Protein AF-A0A539EMS0-F1 (afdb_monomer_lite)

Secondary structure (DSSP, 8-state):
--------HHHHHHHHHHHHHHHHHHHHHHHHTT-TTHHHHHHHHHHHHHHHHH-GGGGHHHHHHHHHHHHHHHHHHHHHHHHHHHHHHH--

Structure (mmCIF, N/CA/C/O backbone):
data_AF-A0A539EMS0-F1
#
_entry.id   AF-A0A539EMS0-F1
#
loop_
_atom_site.group_PDB
_atom_site.id
_atom_site.type_symbol
_atom_site.label_atom_id
_atom_site.label_alt_id
_atom_site.label_comp_id
_atom_site.label_asym_id
_atom_site.label_entity_id
_atom_site.label_seq_id
_atom_site.pdbx_PDB_ins_code
_atom_site.Cartn_x
_atom_site.Cartn_y
_atom_site.Cartn_z
_atom_site.occupancy
_atom_site.B_iso_or_equiv
_atom_site.auth_seq_id
_atom_site.auth_comp_id
_atom_site.auth_asym_id
_atom_site.auth_atom_id
_atom_site.pdbx_PDB_model_num
ATOM 1 N N . MET A 1 1 ? 15.250 -16.115 -17.462 1.00 41.53 1 MET A N 1
ATOM 2 C CA . MET A 1 1 ? 15.848 -14.896 -16.882 1.00 41.53 1 MET A CA 1
ATOM 3 C C . MET A 1 1 ? 14.744 -13.843 -16.905 1.00 41.53 1 MET A C 1
ATOM 5 O O . MET A 1 1 ? 14.343 -13.461 -17.991 1.00 41.53 1 MET A O 1
ATOM 9 N N . ILE A 1 2 ? 14.114 -13.529 -15.767 1.00 53.94 2 ILE A N 1
ATOM 10 C CA . ILE A 1 2 ? 13.072 -12.487 -15.703 1.00 53.94 2 ILE A CA 1
ATOM 11 C C . ILE A 1 2 ? 13.822 -11.184 -15.442 1.00 53.94 2 ILE A C 1
ATOM 13 O O . ILE A 1 2 ? 14.443 -11.059 -14.388 1.00 53.94 2 ILE A O 1
ATOM 17 N N . GLU A 1 3 ? 13.838 -10.264 -16.402 1.00 53.34 3 GLU A N 1
ATOM 18 C CA . GLU A 1 3 ? 14.476 -8.963 -16.193 1.00 53.34 3 GLU A CA 1
ATOM 19 C C . GLU A 1 3 ? 13.771 -8.218 -15.047 1.00 53.34 3 GLU A C 1
ATOM 21 O O . GLU A 1 3 ? 12.534 -8.213 -14.987 1.00 53.34 3 GLU A O 1
ATOM 26 N N . PRO A 1 4 ? 14.514 -7.615 -14.100 1.00 63.59 4 PRO A N 1
ATOM 27 C CA . PRO A 1 4 ? 13.906 -6.809 -13.057 1.00 63.59 4 PRO A CA 1
ATOM 28 C C . PRO A 1 4 ? 13.219 -5.617 -13.720 1.00 63.59 4 PRO A C 1
ATOM 30 O O . PRO A 1 4 ? 13.871 -4.731 -14.263 1.00 63.59 4 PRO A O 1
ATOM 33 N N . ARG A 1 5 ? 11.884 -5.613 -13.694 1.00 70.31 5 ARG A N 1
ATOM 34 C CA . ARG A 1 5 ? 11.091 -4.515 -14.244 1.00 70.31 5 ARG A CA 1
ATOM 35 C C . ARG A 1 5 ? 11.482 -3.225 -13.528 1.00 70.31 5 ARG A C 1
ATOM 37 O O . ARG A 1 5 ? 11.290 -3.105 -12.316 1.00 70.31 5 ARG A O 1
ATOM 44 N N . GLU A 1 6 ? 12.037 -2.278 -14.271 1.00 76.88 6 GLU A N 1
ATOM 45 C CA . GLU A 1 6 ? 12.415 -0.983 -13.726 1.00 76.88 6 GLU A CA 1
ATOM 46 C C . GLU A 1 6 ? 11.143 -0.158 -13.494 1.00 76.88 6 GLU A C 1
ATOM 48 O O . GLU A 1 6 ? 10.426 0.196 -14.430 1.00 76.88 6 GLU A O 1
ATOM 53 N N . TYR A 1 7 ? 10.805 0.081 -12.226 1.00 80.44 7 TYR A N 1
ATOM 54 C CA . TYR A 1 7 ? 9.623 0.868 -11.877 1.00 80.44 7 TYR A CA 1
ATOM 55 C C . TYR A 1 7 ? 9.908 2.346 -12.092 1.00 80.44 7 TYR A C 1
ATOM 57 O O . TYR A 1 7 ? 10.754 2.924 -11.393 1.00 80.44 7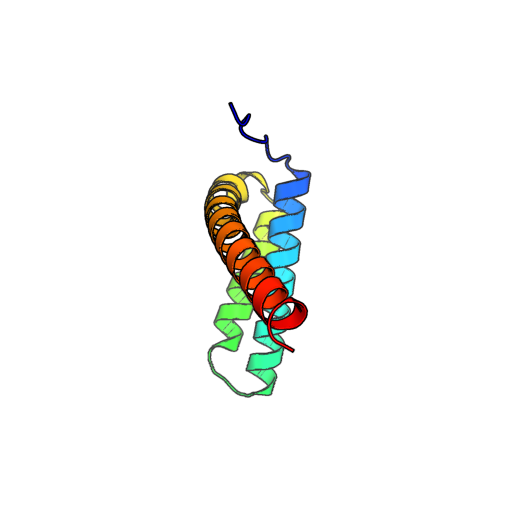 TYR A O 1
ATOM 65 N N . THR A 1 8 ? 9.154 2.950 -13.007 1.00 87.25 8 THR A N 1
ATOM 66 C CA . THR A 1 8 ? 9.246 4.375 -13.316 1.00 87.25 8 THR A CA 1
ATOM 67 C C . THR A 1 8 ? 8.700 5.212 -12.161 1.00 87.25 8 THR A C 1
ATOM 69 O O . THR A 1 8 ? 7.922 4.740 -11.323 1.00 87.25 8 THR A O 1
ATOM 72 N N . ASP A 1 9 ? 9.036 6.499 -12.133 1.00 85.88 9 ASP A N 1
ATOM 73 C CA . ASP A 1 9 ? 8.442 7.418 -11.159 1.00 85.88 9 ASP A CA 1
ATOM 74 C C . ASP A 1 9 ? 6.919 7.517 -11.306 1.00 85.88 9 ASP A C 1
ATOM 76 O O . ASP A 1 9 ? 6.213 7.709 -10.315 1.00 85.88 9 ASP A O 1
ATOM 80 N N . LYS A 1 10 ? 6.387 7.317 -12.518 1.00 87.19 10 LYS A N 1
ATOM 81 C CA . LYS A 1 10 ? 4.942 7.270 -12.760 1.00 87.19 10 LYS A CA 1
ATOM 82 C C . LYS A 1 10 ? 4.293 6.086 -12.038 1.00 87.19 10 LYS A C 1
ATOM 84 O O . LYS A 1 10 ? 3.243 6.270 -11.425 1.00 87.19 10 LYS A O 1
ATOM 89 N N . ASP A 1 11 ? 4.932 4.917 -12.047 1.00 87.56 11 ASP A N 1
ATOM 90 C CA . ASP A 1 11 ? 4.429 3.716 -11.365 1.00 87.56 11 ASP A CA 1
ATOM 91 C C . ASP A 1 11 ? 4.426 3.898 -9.844 1.00 87.56 11 ASP A C 1
ATOM 93 O O . ASP A 1 11 ? 3.459 3.547 -9.169 1.00 87.56 11 ASP A O 1
ATOM 97 N N . ARG A 1 12 ? 5.476 4.523 -9.299 1.00 87.25 12 ARG A N 1
ATOM 98 C CA . ARG A 1 12 ? 5.587 4.826 -7.861 1.00 87.25 12 ARG A CA 1
ATOM 99 C C . ARG A 1 12 ? 4.528 5.829 -7.412 1.00 87.25 12 ARG A C 1
ATOM 101 O O . ARG A 1 12 ? 3.890 5.626 -6.380 1.00 87.25 12 ARG A O 1
ATOM 108 N N . ARG A 1 13 ? 4.294 6.878 -8.210 1.00 89.62 13 ARG A N 1
ATOM 109 C CA . ARG A 1 13 ? 3.220 7.856 -7.976 1.00 89.62 13 ARG A CA 1
ATOM 110 C C . ARG A 1 13 ? 1.850 7.194 -8.000 1.00 89.62 13 ARG A C 1
ATOM 112 O O . ARG A 1 13 ? 1.069 7.386 -7.073 1.00 89.62 13 ARG A O 1
ATOM 119 N N . ALA A 1 14 ? 1.575 6.398 -9.032 1.00 90.50 14 ALA A N 1
ATOM 120 C CA . ALA A 1 14 ? 0.311 5.684 -9.164 1.00 90.50 14 ALA A CA 1
ATOM 121 C C . ALA A 1 14 ? 0.080 4.748 -7.972 1.00 90.50 14 ALA A C 1
ATOM 123 O O . ALA A 1 14 ? -0.985 4.794 -7.363 1.00 90.50 14 ALA A O 1
ATOM 124 N N . PHE A 1 15 ? 1.094 3.972 -7.581 1.00 90.12 15 PHE A N 1
ATOM 125 C CA . PHE A 1 15 ? 1.023 3.101 -6.412 1.00 90.12 15 PHE A CA 1
ATOM 126 C C . PHE A 1 15 ? 0.682 3.874 -5.135 1.00 90.12 15 PHE A C 1
ATOM 128 O O . PHE A 1 15 ? -0.279 3.528 -4.452 1.00 90.12 15 PHE A O 1
ATOM 135 N N . GLY A 1 16 ? 1.428 4.938 -4.824 1.00 88.94 16 GLY A N 1
ATOM 136 C CA . GLY A 1 16 ? 1.216 5.693 -3.590 1.00 88.94 16 GLY A CA 1
ATOM 137 C C . GLY A 1 16 ? -0.120 6.444 -3.552 1.00 88.94 16 GLY A C 1
ATOM 138 O O . GLY A 1 16 ? -0.716 6.548 -2.478 1.00 88.94 16 GLY A O 1
ATOM 139 N N . LEU A 1 17 ? -0.634 6.894 -4.704 1.00 92.38 17 LEU A N 1
ATOM 140 C CA . LEU A 1 17 ? -1.968 7.493 -4.825 1.00 92.38 17 LEU A CA 1
ATOM 141 C C . LEU A 1 17 ? -3.087 6.458 -4.673 1.00 92.38 17 LEU A C 1
ATOM 143 O O . LEU A 1 17 ? -4.047 6.708 -3.948 1.00 92.38 17 LEU A O 1
ATOM 147 N N . VAL A 1 18 ? -2.963 5.290 -5.311 1.00 93.44 18 VAL A N 1
ATOM 148 C CA . VAL A 1 18 ? -3.947 4.202 -5.188 1.00 93.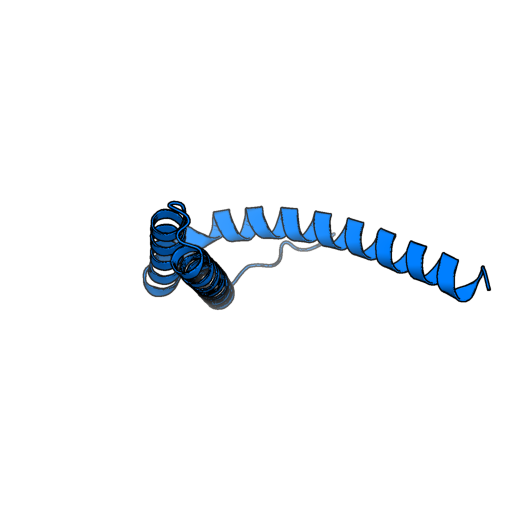44 18 VAL A CA 1
ATOM 149 C C . VAL A 1 18 ? -3.983 3.678 -3.754 1.00 93.44 18 VAL A C 1
ATOM 151 O O . VAL A 1 18 ? -5.061 3.557 -3.174 1.00 93.44 18 VAL A O 1
ATOM 154 N N . LEU A 1 19 ? -2.818 3.431 -3.149 1.00 92.12 19 LEU A N 1
ATOM 155 C CA . LEU A 1 19 ? -2.714 3.001 -1.757 1.00 92.12 19 LEU A CA 1
ATOM 156 C C . LEU A 1 19 ? -3.256 4.072 -0.801 1.00 92.12 19 LEU A C 1
ATOM 158 O O . LEU A 1 19 ? -4.036 3.754 0.095 1.00 92.12 19 LEU A O 1
ATOM 162 N N . GLY A 1 20 ? -2.894 5.340 -1.016 1.00 92.12 20 GLY A N 1
ATOM 163 C CA . GLY A 1 20 ? -3.391 6.463 -0.223 1.00 92.12 20 GLY A CA 1
ATOM 164 C C . GLY A 1 20 ? -4.911 6.603 -0.295 1.00 92.12 20 GLY A C 1
ATOM 165 O O . GLY A 1 20 ? -5.571 6.734 0.737 1.00 92.12 20 GLY A O 1
ATOM 166 N N . GLY A 1 21 ? -5.479 6.491 -1.498 1.00 93.12 21 GLY A N 1
ATOM 167 C CA . GLY A 1 21 ? -6.923 6.505 -1.724 1.00 93.12 21 GLY A CA 1
ATOM 168 C C . GLY A 1 21 ? -7.638 5.329 -1.060 1.00 93.12 21 GLY A C 1
ATOM 169 O O . GLY A 1 21 ? -8.658 5.525 -0.400 1.00 93.12 21 GLY A O 1
ATOM 170 N N . LEU A 1 22 ? -7.077 4.119 -1.155 1.00 95.00 22 LEU A N 1
ATOM 171 C CA . LEU A 1 22 ? -7.624 2.928 -0.501 1.00 95.00 22 LEU A CA 1
ATOM 172 C C . LEU A 1 22 ? -7.638 3.082 1.027 1.00 95.00 22 LEU A C 1
ATOM 174 O O . LEU A 1 22 ? -8.651 2.804 1.670 1.00 95.00 22 LEU A O 1
ATOM 178 N N . LEU A 1 23 ? -6.535 3.565 1.605 1.00 94.44 23 LEU A N 1
ATOM 179 C CA . LEU A 1 23 ? -6.415 3.806 3.043 1.00 94.44 23 LEU A CA 1
ATOM 180 C C . LEU A 1 23 ? -7.366 4.906 3.520 1.00 94.44 23 LEU A C 1
ATOM 182 O O . LEU A 1 23 ? -7.999 4.740 4.560 1.00 94.44 23 LEU A O 1
ATOM 186 N N . MET A 1 24 ? -7.533 5.985 2.751 1.00 93.25 24 MET A N 1
ATOM 187 C CA . MET A 1 24 ? -8.519 7.024 3.059 1.00 93.25 24 MET A CA 1
ATOM 188 C C . MET A 1 24 ? -9.959 6.510 2.971 1.00 93.25 24 MET A C 1
ATOM 190 O O . MET A 1 24 ? -10.764 6.798 3.856 1.00 93.25 24 MET A O 1
ATOM 194 N N . GLY A 1 25 ? -10.288 5.700 1.962 1.00 94.19 25 GLY A N 1
ATOM 195 C CA . GLY A 1 25 ? -11.595 5.049 1.864 1.00 94.19 25 GLY A CA 1
ATOM 196 C C . GLY A 1 25 ? -11.865 4.121 3.052 1.00 94.19 25 GLY A C 1
ATOM 197 O O . GLY A 1 25 ? -12.934 4.174 3.664 1.00 94.19 25 GLY A O 1
ATOM 198 N N . ALA A 1 26 ? -10.871 3.324 3.449 1.00 92.75 26 ALA A N 1
ATOM 199 C CA . ALA A 1 26 ? -10.955 2.473 4.633 1.00 92.75 26 ALA A CA 1
ATOM 200 C C . ALA A 1 26 ? -11.104 3.295 5.924 1.00 92.75 26 ALA A C 1
ATOM 202 O O . ALA A 1 26 ? -11.939 2.964 6.768 1.00 92.75 26 ALA A O 1
ATOM 203 N N . ALA A 1 27 ? -10.348 4.388 6.066 1.00 93.19 27 ALA A N 1
ATOM 204 C CA . ALA A 1 27 ? -10.464 5.318 7.184 1.00 93.19 27 ALA A CA 1
ATOM 205 C C . ALA A 1 27 ? -11.879 5.892 7.280 1.00 93.19 27 ALA A C 1
ATOM 207 O O . ALA A 1 27 ? -12.476 5.874 8.353 1.00 93.19 27 ALA A O 1
ATOM 208 N N . TYR A 1 28 ? -12.451 6.319 6.154 1.00 94.25 28 TYR A N 1
ATOM 209 C CA . TYR A 1 28 ? -13.809 6.844 6.086 1.00 94.25 28 TYR A CA 1
ATOM 210 C C . TYR A 1 28 ? -14.858 5.823 6.542 1.00 94.25 28 TYR A C 1
ATOM 212 O O . TYR A 1 28 ? -15.710 6.123 7.382 1.00 94.25 28 TYR A O 1
ATOM 220 N N . LEU A 1 29 ? -14.770 4.586 6.045 1.00 95.00 29 LEU A N 1
ATOM 221 C CA . LEU A 1 29 ? -15.670 3.505 6.453 1.00 95.00 29 LEU A CA 1
ATOM 222 C C . LEU A 1 29 ? -15.537 3.182 7.946 1.00 95.00 29 LEU A C 1
ATOM 224 O O . LEU A 1 29 ? -16.535 2.924 8.619 1.00 95.00 29 LEU A O 1
ATOM 228 N N . GLN A 1 30 ? -14.316 3.205 8.479 1.00 93.19 30 GLN A N 1
ATOM 229 C CA . GLN A 1 30 ? -14.045 2.941 9.892 1.00 93.19 30 GLN A CA 1
ATOM 230 C C . GLN A 1 30 ? -14.514 4.088 10.792 1.00 93.19 30 GLN A C 1
ATOM 232 O O . GLN A 1 30 ? -15.051 3.819 11.867 1.00 93.19 30 GLN A O 1
ATOM 237 N N . ALA A 1 31 ? -14.390 5.336 10.333 1.00 91.88 31 ALA A N 1
ATOM 238 C CA . ALA A 1 31 ? -14.927 6.512 11.009 1.00 91.88 31 ALA A CA 1
ATOM 239 C C . ALA A 1 31 ? -16.455 6.430 11.105 1.00 91.88 31 ALA A C 1
ATOM 241 O O . ALA A 1 31 ? -17.012 6.616 12.183 1.00 91.88 31 ALA A O 1
ATOM 242 N N . ARG A 1 32 ? -17.133 6.031 10.016 1.00 93.75 32 ARG A N 1
ATOM 243 C CA . ARG A 1 32 ? -18.588 5.791 10.028 1.00 93.75 32 ARG A CA 1
ATOM 244 C C . ARG A 1 32 ? -19.012 4.682 10.990 1.00 93.75 32 ARG A C 1
ATOM 246 O O . ARG A 1 32 ? -20.097 4.748 11.552 1.00 93.75 32 ARG A O 1
ATOM 253 N N . LYS A 1 33 ? -18.164 3.672 11.190 1.00 92.12 33 LYS A N 1
ATOM 254 C CA . LYS A 1 33 ? -18.386 2.585 12.157 1.00 92.12 33 LYS A CA 1
ATOM 255 C C . LYS A 1 33 ? -17.985 2.958 13.592 1.00 92.12 33 LYS A C 1
ATOM 257 O O . LYS A 1 33 ? -18.055 2.098 14.464 1.00 92.12 33 LYS A O 1
ATOM 262 N N . GLY A 1 34 ? -17.513 4.186 13.838 1.00 89.62 34 GLY A N 1
ATOM 263 C CA . GLY A 1 34 ? -17.058 4.643 15.156 1.00 89.62 34 GLY A CA 1
ATOM 264 C C . GLY A 1 34 ? -15.806 3.929 15.673 1.00 89.62 34 GLY A C 1
ATOM 265 O O . GLY A 1 34 ? -15.530 3.951 16.869 1.00 89.62 34 GLY A O 1
ATOM 266 N N . ARG A 1 35 ? -15.042 3.255 14.802 1.00 90.31 35 ARG A N 1
ATOM 267 C CA . ARG A 1 35 ? -13.865 2.482 15.220 1.00 90.31 35 ARG A CA 1
ATOM 268 C C . ARG A 1 35 ? -12.655 3.399 15.392 1.00 90.31 35 ARG A C 1
ATOM 270 O O . ARG A 1 35 ? -12.306 4.082 14.433 1.00 90.31 35 ARG A O 1
ATOM 277 N N . PRO A 1 36 ? -11.917 3.332 16.514 1.00 90.12 36 PRO A N 1
ATOM 278 C CA . PRO A 1 36 ? -10.815 4.256 16.821 1.00 90.12 36 PRO A CA 1
ATOM 279 C C . PRO A 1 36 ? -9.596 4.118 15.895 1.00 90.12 36 PRO A C 1
ATOM 281 O O . PRO A 1 36 ? -8.651 4.884 16.001 1.00 90.12 36 PRO A O 1
ATOM 284 N N . VAL A 1 37 ? -9.606 3.152 14.974 1.00 92.56 37 VAL A N 1
ATOM 285 C CA . VAL A 1 37 ? -8.540 2.908 13.990 1.00 92.56 37 VAL A CA 1
ATOM 286 C C . VAL A 1 37 ? -8.580 3.907 12.821 1.00 92.56 37 VAL A C 1
ATOM 288 O O . VAL A 1 37 ? -7.591 4.061 12.105 1.00 92.56 37 VAL A O 1
ATOM 291 N N . TRP A 1 38 ? -9.695 4.618 12.622 1.00 90.75 38 TRP A N 1
ATOM 292 C CA . TRP A 1 38 ? -9.856 5.570 11.516 1.00 90.75 38 TRP A CA 1
ATOM 293 C C . TRP A 1 38 ? -8.766 6.661 11.404 1.00 90.75 38 TRP A C 1
ATOM 295 O O . TRP A 1 38 ? -8.347 6.916 10.273 1.00 90.75 38 TRP A O 1
ATOM 305 N N . PRO A 1 39 ? -8.242 7.274 12.491 1.00 92.00 39 PRO A N 1
ATOM 306 C CA . PRO A 1 39 ? -7.253 8.344 12.376 1.00 92.00 39 PRO A CA 1
ATOM 307 C C . PRO A 1 39 ? -5.907 7.801 11.902 1.00 92.00 39 PRO A C 1
ATOM 309 O O . PRO A 1 39 ? -5.225 8.442 11.110 1.00 92.00 39 PRO A O 1
ATOM 312 N N . VAL A 1 40 ? -5.546 6.589 12.337 1.00 94.00 40 VAL A N 1
ATOM 313 C CA . VAL A 1 40 ? -4.311 5.912 11.921 1.00 94.00 40 VAL A CA 1
ATOM 314 C C . VAL A 1 40 ? -4.354 5.612 10.425 1.00 94.00 40 VAL A C 1
ATOM 316 O O . VAL A 1 40 ? -3.400 5.899 9.708 1.00 94.00 40 VAL A O 1
ATOM 319 N N . LEU A 1 41 ? -5.482 5.095 9.929 1.00 90.44 41 LEU A N 1
ATOM 320 C CA . LEU A 1 41 ? -5.666 4.828 8.500 1.00 90.44 41 LEU A CA 1
ATOM 321 C C . LEU A 1 41 ? -5.647 6.115 7.669 1.00 90.44 41 LE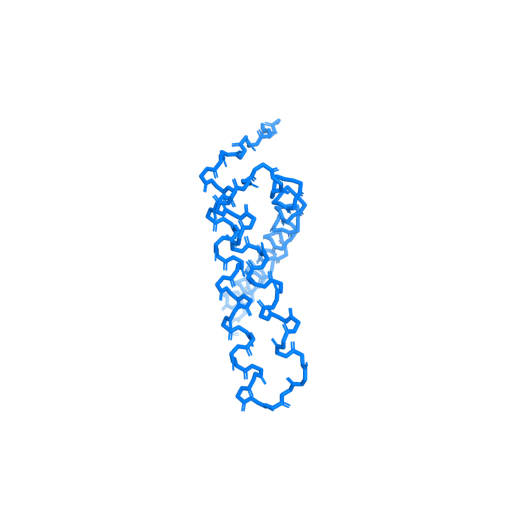U A C 1
ATOM 323 O O . LEU A 1 41 ? -5.024 6.145 6.609 1.00 90.44 41 LEU A O 1
ATOM 327 N N . ALA A 1 42 ? -6.284 7.182 8.158 1.00 91.81 42 ALA A N 1
ATOM 328 C CA . ALA A 1 42 ? -6.276 8.480 7.491 1.00 91.81 42 ALA A CA 1
ATOM 329 C C . ALA A 1 42 ? -4.860 9.072 7.431 1.00 91.81 42 ALA A C 1
ATOM 331 O O . ALA A 1 42 ? -4.446 9.550 6.377 1.00 91.81 42 ALA A O 1
ATOM 332 N N . ALA A 1 43 ? -4.099 8.987 8.527 1.00 92.88 43 ALA A N 1
ATOM 333 C CA . ALA A 1 43 ? -2.718 9.456 8.592 1.00 92.88 43 ALA A CA 1
ATOM 334 C C . ALA A 1 43 ? -1.807 8.673 7.638 1.00 92.88 43 ALA A C 1
ATOM 336 O O . ALA A 1 43 ? -1.073 9.279 6.863 1.00 92.88 43 ALA A O 1
ATOM 337 N N . LEU A 1 44 ? -1.895 7.339 7.627 1.00 92.12 44 LEU A N 1
ATOM 338 C CA . LEU A 1 44 ? -1.131 6.501 6.697 1.00 92.12 44 LEU A CA 1
ATOM 339 C C . LEU A 1 44 ? -1.513 6.770 5.235 1.00 92.12 44 LEU A C 1
ATOM 341 O O . LEU A 1 44 ? -0.637 6.850 4.375 1.00 92.12 44 LEU A O 1
ATOM 345 N N . GLY A 1 45 ? -2.805 6.956 4.952 1.00 90.62 45 GLY A N 1
ATOM 346 C CA . GLY A 1 45 ? -3.286 7.300 3.616 1.00 90.62 45 GLY A CA 1
ATOM 347 C C . GLY A 1 45 ? -2.775 8.659 3.141 1.00 90.62 45 GLY A C 1
ATOM 348 O O . GLY A 1 45 ? -2.257 8.767 2.028 1.00 90.62 45 GLY A O 1
ATOM 349 N N . ALA A 1 46 ? -2.846 9.676 4.003 1.00 91.38 46 ALA A N 1
ATOM 350 C CA . ALA A 1 46 ? -2.310 11.006 3.730 1.00 91.38 46 ALA A CA 1
ATOM 351 C C . ALA A 1 46 ? -0.791 10.972 3.522 1.00 91.38 46 ALA A C 1
ATOM 353 O O . ALA A 1 46 ? -0.301 11.539 2.551 1.00 91.38 46 ALA A O 1
ATOM 354 N N . LEU A 1 47 ? -0.049 10.259 4.375 1.00 91.38 47 LEU A N 1
ATOM 355 C CA . LEU A 1 47 ? 1.400 10.090 4.241 1.00 91.38 47 LEU A CA 1
ATOM 356 C C . LEU A 1 47 ? 1.775 9.401 2.925 1.00 91.38 47 LEU A C 1
ATOM 358 O O . LEU A 1 47 ? 2.688 9.862 2.245 1.00 91.38 47 LEU A O 1
ATOM 362 N N . SER A 1 48 ? 1.057 8.347 2.527 1.00 89.00 48 SER A N 1
ATOM 363 C CA . SER A 1 48 ? 1.284 7.665 1.245 1.00 89.00 48 SER A CA 1
ATOM 364 C C . SER A 1 48 ? 1.016 8.583 0.050 1.00 89.00 48 SER A C 1
ATOM 366 O O . SER A 1 48 ? 1.812 8.628 -0.889 1.00 89.00 48 SER A O 1
ATOM 368 N N . ALA A 1 49 ? -0.081 9.346 0.084 1.00 89.25 49 ALA A N 1
ATOM 369 C CA . ALA A 1 49 ? -0.424 10.288 -0.980 1.00 89.25 49 ALA A CA 1
ATOM 370 C C . ALA A 1 49 ? 0.577 11.457 -1.062 1.00 89.25 49 ALA A C 1
ATOM 372 O O . ALA A 1 49 ? 0.987 11.846 -2.156 1.00 89.25 49 ALA A O 1
ATOM 373 N N . LEU A 1 50 ? 1.027 11.977 0.084 1.00 90.25 50 LEU A N 1
ATOM 374 C CA . LEU A 1 50 ? 2.060 13.012 0.162 1.00 90.25 50 LEU A CA 1
ATOM 375 C C . LEU A 1 50 ? 3.415 12.497 -0.331 1.00 90.25 50 LEU A C 1
ATOM 377 O O . LEU A 1 50 ? 4.073 13.176 -1.117 1.00 90.25 50 LEU A O 1
ATOM 381 N N . ALA A 1 51 ? 3.813 11.286 0.062 1.00 87.75 51 ALA A N 1
ATOM 382 C CA . ALA A 1 51 ? 5.034 10.652 -0.429 1.00 87.75 51 ALA A CA 1
ATOM 383 C C . ALA A 1 51 ? 4.992 10.461 -1.953 1.00 87.75 51 ALA A C 1
ATOM 385 O O . ALA A 1 51 ? 5.981 10.727 -2.632 1.00 87.75 51 ALA A O 1
ATOM 386 N N . ALA A 1 52 ? 3.834 10.085 -2.503 1.00 87.38 52 ALA A N 1
ATOM 387 C CA . ALA A 1 52 ? 3.638 9.991 -3.946 1.00 87.38 52 ALA A CA 1
ATOM 388 C C . ALA A 1 52 ? 3.794 11.348 -4.647 1.00 87.38 52 ALA A C 1
ATOM 390 O O . ALA A 1 52 ? 4.430 11.426 -5.697 1.00 87.38 52 ALA A O 1
ATOM 391 N N . ALA A 1 53 ? 3.238 12.418 -4.076 1.00 84.69 53 ALA A N 1
ATOM 392 C CA . ALA A 1 53 ? 3.274 13.747 -4.679 1.00 84.69 53 ALA A CA 1
ATOM 393 C C . ALA A 1 53 ? 4.668 14.395 -4.627 1.00 84.69 53 ALA A C 1
ATOM 395 O O . ALA A 1 53 ? 5.109 14.976 -5.618 1.00 84.69 53 ALA A O 1
ATOM 396 N N . VAL A 1 54 ? 5.357 14.290 -3.486 1.00 86.31 54 VAL A N 1
ATOM 397 C CA . VAL A 1 54 ? 6.581 15.055 -3.207 1.00 86.31 54 VAL A CA 1
ATOM 398 C C . VAL A 1 54 ? 7.833 14.292 -3.643 1.00 86.31 54 VAL A C 1
ATOM 400 O O . VAL A 1 54 ? 8.614 14.807 -4.438 1.00 86.31 54 VAL A O 1
ATOM 403 N N . LEU A 1 55 ? 8.016 13.051 -3.180 1.00 83.56 55 LEU A N 1
ATOM 404 C CA . LEU A 1 55 ? 9.220 12.253 -3.441 1.00 83.56 55 LEU A CA 1
ATOM 405 C C . LEU A 1 55 ? 8.846 10.800 -3.808 1.00 83.56 55 LEU A C 1
ATOM 407 O O . LEU A 1 55 ? 8.906 9.904 -2.958 1.00 83.56 55 LEU A O 1
ATOM 411 N N . PRO A 1 56 ? 8.531 10.509 -5.087 1.00 78.06 56 PRO A N 1
ATOM 412 C CA . PRO A 1 56 ? 8.172 9.154 -5.512 1.00 78.06 56 PRO A CA 1
ATOM 413 C C . PRO A 1 56 ? 9.318 8.149 -5.337 1.00 78.06 56 PRO A C 1
ATOM 415 O O . PRO A 1 56 ? 9.070 6.953 -5.201 1.00 78.06 56 PRO A O 1
ATOM 418 N N . GLY A 1 57 ? 10.571 8.614 -5.274 1.00 79.94 57 GLY A N 1
ATOM 419 C CA . GLY A 1 57 ? 11.734 7.778 -4.969 1.00 79.94 57 GLY A CA 1
ATOM 420 C C . GLY A 1 57 ? 11.655 7.082 -3.607 1.00 79.94 57 GLY A C 1
ATOM 421 O O . GLY A 1 57 ? 12.127 5.955 -3.476 1.00 79.94 57 GLY A O 1
ATOM 422 N N . LEU A 1 58 ? 10.986 7.684 -2.617 1.00 81.75 58 LEU A N 1
ATOM 423 C CA . LEU A 1 58 ? 10.842 7.098 -1.280 1.00 81.75 58 LEU A CA 1
ATOM 424 C C . LEU A 1 58 ? 9.921 5.865 -1.276 1.00 81.75 58 LEU A C 1
ATOM 426 O O . LEU A 1 58 ? 10.044 4.988 -0.423 1.00 81.75 58 LEU A O 1
ATOM 430 N N . LEU A 1 59 ? 9.021 5.775 -2.260 1.00 82.19 59 LEU A N 1
ATOM 431 C CA . LEU A 1 59 ? 8.117 4.641 -2.454 1.00 82.19 59 LEU A CA 1
ATOM 432 C C . LEU A 1 59 ? 8.781 3.472 -3.188 1.00 82.19 59 LEU A C 1
ATOM 434 O O . LEU A 1 59 ? 8.190 2.399 -3.250 1.00 82.19 59 LEU A O 1
ATOM 438 N N . ALA A 1 60 ? 9.996 3.633 -3.721 1.00 83.12 60 ALA A N 1
ATOM 439 C CA . ALA A 1 60 ? 10.699 2.574 -4.444 1.00 83.12 60 ALA A CA 1
ATOM 440 C C . ALA A 1 60 ? 10.883 1.274 -3.629 1.00 83.12 60 ALA A C 1
ATOM 442 O O . ALA A 1 60 ? 10.474 0.219 -4.122 1.00 83.12 60 ALA A O 1
ATOM 443 N N . PRO A 1 61 ? 11.427 1.292 -2.391 1.00 83.31 61 PRO A N 1
ATOM 444 C CA . PRO A 1 61 ? 11.579 0.067 -1.603 1.00 83.31 61 PRO A CA 1
ATOM 445 C C . PRO A 1 61 ? 10.230 -0.528 -1.186 1.00 83.31 61 PRO A C 1
ATOM 447 O O . PRO A 1 61 ? 10.074 -1.749 -1.175 1.00 83.31 61 PRO A O 1
ATOM 450 N N . VAL A 1 62 ? 9.243 0.324 -0.893 1.00 87.00 62 VAL A N 1
ATOM 451 C CA . VAL A 1 62 ? 7.891 -0.103 -0.505 1.00 87.00 62 VAL A CA 1
ATOM 452 C C . VAL A 1 62 ? 7.193 -0.798 -1.672 1.00 87.00 62 VAL A C 1
ATOM 454 O O . VAL A 1 62 ? 6.670 -1.895 -1.499 1.00 87.00 62 VAL A O 1
ATOM 457 N N . LEU A 1 63 ? 7.238 -0.210 -2.871 1.00 87.88 63 LEU A N 1
ATOM 458 C CA . LEU A 1 63 ? 6.684 -0.793 -4.092 1.00 87.88 63 LEU A CA 1
ATOM 459 C C . LEU A 1 63 ? 7.376 -2.115 -4.434 1.00 87.88 63 LEU A C 1
ATOM 461 O O . LEU A 1 63 ? 6.705 -3.094 -4.747 1.00 87.88 63 LEU A O 1
ATOM 465 N N . ALA A 1 64 ? 8.705 -2.176 -4.331 1.00 86.38 64 ALA A N 1
ATOM 466 C CA . ALA A 1 64 ? 9.453 -3.402 -4.588 1.00 86.38 64 ALA A CA 1
ATOM 467 C C . ALA A 1 64 ? 9.075 -4.526 -3.608 1.00 86.38 64 ALA A C 1
ATOM 469 O O . ALA A 1 64 ? 8.866 -5.666 -4.027 1.00 86.38 64 ALA A O 1
ATOM 470 N N . ALA A 1 65 ? 8.948 -4.214 -2.315 1.00 88.31 65 ALA A N 1
ATOM 471 C CA . ALA A 1 65 ? 8.493 -5.170 -1.308 1.00 88.31 65 ALA A CA 1
ATOM 472 C C . ALA A 1 65 ? 7.044 -5.612 -1.564 1.00 88.31 65 ALA A C 1
ATOM 474 O O . ALA A 1 65 ? 6.753 -6.809 -1.556 1.00 88.31 65 ALA A O 1
ATOM 475 N N . TRP A 1 66 ? 6.155 -4.665 -1.866 1.00 89.00 66 TRP A N 1
ATOM 476 C CA . TRP A 1 66 ? 4.757 -4.938 -2.190 1.00 89.00 66 TRP A CA 1
ATOM 477 C C . TRP A 1 66 ? 4.612 -5.848 -3.411 1.00 89.00 66 TRP A C 1
ATOM 479 O O . TRP A 1 66 ? 3.836 -6.799 -3.394 1.00 89.00 66 TRP A O 1
ATOM 489 N N . MET A 1 67 ? 5.405 -5.621 -4.455 1.00 91.88 67 MET A N 1
ATOM 490 C CA . MET A 1 67 ? 5.367 -6.435 -5.668 1.00 91.88 67 MET A CA 1
ATOM 491 C C . MET A 1 67 ? 5.791 -7.885 -5.427 1.00 91.88 67 MET A C 1
ATOM 493 O O . MET A 1 67 ? 5.245 -8.788 -6.057 1.00 91.88 67 MET A O 1
ATOM 497 N N . ARG A 1 68 ? 6.692 -8.149 -4.473 1.00 90.88 68 ARG A N 1
ATOM 498 C CA . ARG A 1 68 ? 7.007 -9.529 -4.056 1.00 90.88 68 ARG A CA 1
ATOM 499 C C . ARG A 1 68 ? 5.796 -10.211 -3.425 1.00 90.88 68 ARG A C 1
ATOM 501 O O . ARG A 1 68 ? 5.513 -11.360 -3.744 1.00 90.88 68 ARG A O 1
ATOM 508 N N . VAL A 1 69 ? 5.056 -9.492 -2.580 1.00 92.00 69 VAL A N 1
ATOM 509 C CA . VAL A 1 69 ? 3.799 -9.991 -2.000 1.00 92.00 69 VAL A CA 1
ATOM 510 C C . VAL A 1 69 ? 2.761 -10.231 -3.096 1.00 92.00 69 VAL A C 1
ATOM 512 O O . VAL A 1 69 ? 2.125 -11.282 -3.113 1.00 92.00 69 VAL A O 1
ATOM 515 N N . ALA A 1 70 ? 2.634 -9.307 -4.051 1.00 90.94 70 ALA A N 1
ATOM 516 C CA . ALA A 1 70 ? 1.719 -9.445 -5.180 1.00 90.94 70 ALA A CA 1
ATOM 517 C C . ALA A 1 70 ? 2.027 -10.687 -6.033 1.00 90.94 70 ALA A C 1
ATOM 519 O O . ALA A 1 70 ? 1.099 -11.353 -6.480 1.00 90.94 70 ALA A O 1
ATOM 520 N N . LEU A 1 71 ? 3.304 -11.044 -6.214 1.00 91.69 71 LEU A N 1
ATOM 521 C CA . LEU A 1 71 ? 3.699 -12.269 -6.919 1.00 91.69 71 LEU A CA 1
ATOM 522 C C . LEU A 1 71 ? 3.274 -13.538 -6.173 1.00 91.69 71 LEU A C 1
ATOM 524 O O . LEU A 1 71 ? 2.749 -14.461 -6.793 1.00 91.69 71 LEU A O 1
ATOM 528 N N . VAL A 1 72 ? 3.454 -13.578 -4.850 1.00 94.56 72 VAL A N 1
ATOM 529 C CA . VAL A 1 72 ? 2.979 -14.704 -4.028 1.00 94.56 72 VAL A CA 1
ATOM 530 C C . VAL A 1 72 ? 1.461 -14.816 -4.123 1.00 94.56 72 VAL A C 1
A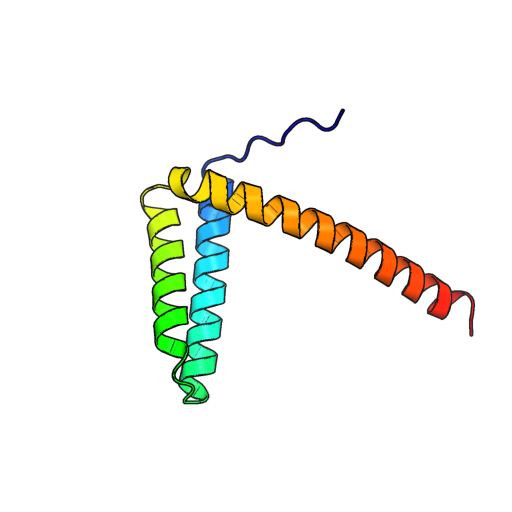TOM 532 O O . VAL A 1 72 ? 0.931 -15.899 -4.367 1.00 94.56 72 VAL A O 1
ATOM 535 N N . LEU A 1 73 ? 0.757 -13.691 -4.001 1.00 93.62 73 LEU A N 1
ATOM 536 C CA . LEU A 1 73 ? -0.696 -13.658 -4.111 1.00 93.62 73 LEU A CA 1
ATOM 537 C C . LEU A 1 73 ? -1.172 -14.097 -5.502 1.00 93.62 73 LEU A C 1
ATOM 539 O O . LEU A 1 73 ? -2.152 -14.828 -5.602 1.00 93.62 73 LEU A O 1
ATOM 543 N N . ALA A 1 74 ? -0.466 -13.708 -6.566 1.00 93.62 74 ALA A N 1
ATOM 544 C CA . ALA A 1 74 ? -0.769 -14.132 -7.929 1.00 93.62 74 ALA A CA 1
ATOM 545 C C . ALA A 1 74 ? -0.608 -15.648 -8.103 1.00 93.62 74 ALA A C 1
ATOM 547 O O . ALA A 1 74 ? -1.463 -16.277 -8.724 1.00 93.62 74 ALA A O 1
ATOM 548 N N . ALA A 1 75 ? 0.437 -16.242 -7.520 1.00 94.06 75 ALA A N 1
ATOM 549 C CA . ALA A 1 75 ? 0.644 -17.688 -7.547 1.00 94.06 75 ALA A CA 1
ATOM 550 C C . ALA A 1 75 ? -0.476 -18.437 -6.806 1.00 94.06 75 ALA A C 1
ATOM 552 O O . ALA A 1 75 ? -1.046 -19.388 -7.342 1.00 94.06 75 ALA A O 1
ATOM 553 N N . VAL A 1 76 ? -0.842 -17.967 -5.610 1.00 96.75 76 VAL A N 1
ATOM 554 C CA . VAL A 1 76 ? -1.956 -18.534 -4.835 1.00 96.75 76 VAL A CA 1
ATOM 555 C C . VAL A 1 76 ? -3.275 -18.387 -5.595 1.00 96.75 76 VAL A C 1
ATOM 557 O O . VAL A 1 76 ? -4.021 -19.354 -5.716 1.00 96.75 76 VAL A O 1
ATOM 560 N N . ASN A 1 77 ? -3.552 -17.211 -6.162 1.00 96.75 77 ASN A N 1
ATOM 561 C CA . ASN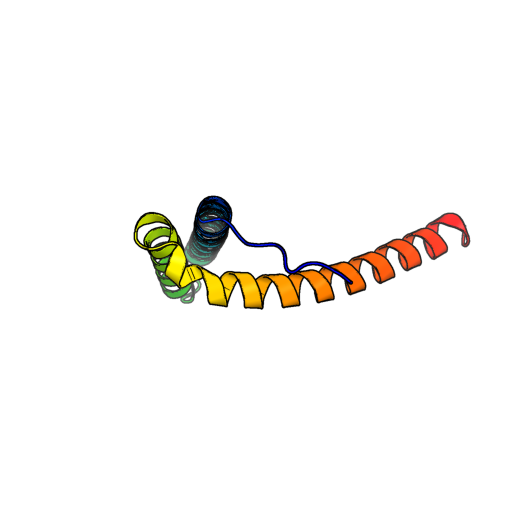 A 1 77 ? -4.755 -16.966 -6.953 1.00 96.75 77 ASN A CA 1
ATOM 562 C C . ASN A 1 77 ? -4.823 -17.878 -8.181 1.00 96.75 77 ASN A C 1
ATOM 564 O O . ASN A 1 77 ? -5.873 -18.448 -8.446 1.00 96.75 77 ASN A O 1
ATOM 568 N N . ALA A 1 78 ? -3.719 -18.049 -8.912 1.00 96.06 78 ALA A N 1
ATOM 569 C CA . ALA A 1 78 ? -3.670 -18.952 -10.058 1.00 96.06 78 ALA A CA 1
ATOM 570 C C . ALA A 1 78 ? -3.990 -20.394 -9.642 1.00 96.06 78 ALA A C 1
ATOM 572 O O . ALA A 1 78 ? -4.812 -21.042 -10.283 1.00 96.06 78 ALA A O 1
ATOM 573 N N . PHE A 1 79 ? -3.409 -20.870 -8.538 1.00 95.81 79 PHE A N 1
ATOM 574 C CA . PHE A 1 79 ? -3.699 -22.202 -8.012 1.00 95.81 79 PHE A CA 1
ATOM 575 C C . PHE A 1 79 ? -5.172 -22.361 -7.613 1.00 95.81 79 PHE A C 1
ATOM 577 O O . PHE A 1 79 ? -5.819 -23.321 -8.027 1.00 95.81 79 PHE A O 1
ATOM 584 N N . LEU A 1 80 ? -5.721 -21.404 -6.858 1.00 96.88 80 LEU A N 1
ATOM 585 C CA . LEU A 1 80 ? -7.121 -21.421 -6.430 1.00 96.88 80 LEU A CA 1
ATOM 586 C C . LEU A 1 80 ? -8.081 -21.379 -7.618 1.00 96.88 80 LEU A C 1
ATOM 588 O O . LEU A 1 80 ? -9.035 -22.148 -7.652 1.00 96.88 80 LEU A O 1
ATOM 592 N N . LEU A 1 81 ? -7.827 -20.505 -8.593 1.00 96.88 81 LEU A N 1
ATOM 593 C CA . LEU A 1 81 ? -8.689 -20.349 -9.758 1.00 96.88 81 LEU A CA 1
ATOM 594 C C . LEU A 1 81 ? -8.667 -21.611 -10.623 1.00 96.88 81 LE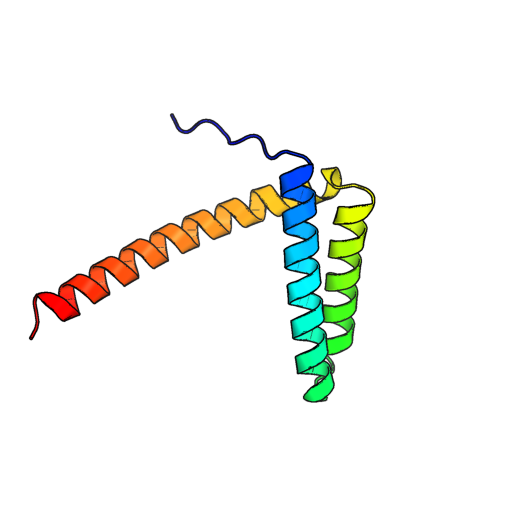U A C 1
ATOM 596 O O . LEU A 1 81 ? -9.721 -22.084 -11.030 1.00 96.88 81 LEU A O 1
ATOM 600 N N . MET A 1 82 ? -7.487 -22.195 -10.853 1.00 96.12 82 MET A N 1
ATOM 601 C CA . MET A 1 82 ? -7.364 -23.447 -11.605 1.00 96.12 82 MET A CA 1
ATOM 602 C C . MET A 1 82 ? -8.001 -24.623 -10.865 1.00 96.12 82 MET A C 1
ATOM 604 O O . MET A 1 82 ? -8.707 -25.414 -11.485 1.00 96.12 82 MET A O 1
ATOM 608 N N . GLY A 1 83 ? -7.813 -24.718 -9.547 1.00 95.56 83 GLY A N 1
ATOM 609 C CA . GLY A 1 83 ? -8.470 -25.733 -8.725 1.00 95.56 83 GLY A CA 1
ATOM 610 C C . GLY A 1 83 ? -9.992 -25.593 -8.741 1.00 95.56 83 GLY A C 1
ATOM 611 O O . GLY A 1 83 ? -10.700 -26.580 -8.923 1.00 95.56 83 GLY A O 1
ATOM 612 N N . LEU A 1 84 ? -10.500 -24.364 -8.624 1.00 96.31 84 LEU A N 1
ATOM 613 C CA . LEU A 1 84 ? -11.931 -24.079 -8.693 1.00 96.31 84 LEU A CA 1
ATOM 614 C C . LEU A 1 84 ? -12.510 -24.430 -10.065 1.00 96.31 84 LEU A C 1
ATOM 616 O O . LEU A 1 84 ? -13.555 -25.068 -10.132 1.00 96.31 84 LEU A O 1
ATOM 620 N N . LEU A 1 85 ? -11.829 -24.046 -11.149 1.00 96.19 85 LEU A N 1
ATOM 621 C CA . LEU A 1 85 ? -12.238 -24.391 -12.511 1.00 96.19 85 LEU A CA 1
ATOM 622 C C . LEU A 1 85 ? -12.249 -25.904 -12.722 1.00 96.19 85 LEU A C 1
ATOM 624 O O . LEU A 1 85 ? -13.203 -26.421 -13.290 1.00 96.19 85 LEU A O 1
ATOM 628 N N . TYR A 1 86 ? -11.230 -26.614 -12.236 1.00 95.12 86 TYR A N 1
ATOM 629 C CA . TYR A 1 86 ? -11.196 -28.071 -12.300 1.00 95.12 86 TYR A CA 1
ATOM 630 C C . TYR A 1 86 ? -12.416 -28.677 -11.605 1.00 95.12 86 TYR A C 1
ATOM 632 O O . TYR A 1 86 ? -13.137 -29.449 -12.227 1.00 95.12 86 TYR A O 1
ATOM 640 N N . VAL A 1 87 ? -12.694 -28.285 -10.358 1.00 95.31 87 VAL A N 1
ATOM 641 C CA . VAL A 1 87 ? -13.844 -28.812 -9.611 1.00 95.31 87 VAL A CA 1
ATOM 642 C C . VAL A 1 87 ? -15.154 -28.481 -10.321 1.00 95.31 87 VAL A C 1
ATOM 644 O O . VAL A 1 87 ? -15.965 -29.377 -10.518 1.00 95.31 87 VAL A O 1
ATOM 647 N N . LEU A 1 88 ? -15.348 -27.234 -10.747 1.00 95.25 88 LEU A N 1
ATOM 648 C CA . LEU A 1 88 ? -16.602 -26.790 -11.353 1.00 95.25 88 LEU A CA 1
ATOM 649 C C . LEU A 1 88 ? -16.872 -27.428 -12.724 1.00 95.25 88 LEU A C 1
ATOM 651 O O . LEU A 1 88 ? -18.026 -27.629 -13.084 1.00 95.25 88 LEU A O 1
ATOM 655 N N . VAL A 1 89 ? -15.825 -27.704 -13.505 1.00 95.00 89 VAL A N 1
ATOM 656 C CA . VAL A 1 89 ? -15.962 -28.244 -14.867 1.00 95.00 89 VAL A CA 1
ATOM 657 C C . VAL A 1 89 ? -15.940 -29.772 -14.883 1.00 95.00 89 VAL A C 1
ATOM 659 O O . VAL A 1 89 ? -16.693 -30.375 -15.641 1.00 95.00 89 VAL A O 1
ATOM 662 N N . MET A 1 90 ? -15.075 -30.408 -14.086 1.00 91.81 90 MET A N 1
ATOM 663 C CA . MET A 1 90 ? -14.897 -31.868 -14.101 1.00 91.81 90 MET A CA 1
ATOM 664 C C . MET A 1 90 ? -15.787 -32.610 -13.102 1.00 91.81 90 MET A C 1
ATOM 666 O O . MET A 1 90 ? -16.016 -33.804 -13.281 1.00 91.81 90 MET A O 1
ATOM 670 N N . THR A 1 91 ? -16.290 -31.935 -12.069 1.00 82.00 91 THR A N 1
ATOM 671 C CA . THR A 1 91 ? -17.212 -32.515 -11.079 1.00 82.00 91 THR A CA 1
ATOM 672 C C . THR A 1 91 ? -18.581 -31.848 -11.237 1.00 82.00 91 THR A C 1
ATOM 674 O O . THR A 1 91 ? -18.834 -30.846 -10.565 1.00 82.00 91 THR A O 1
ATOM 677 N N . PRO A 1 92 ? -19.431 -32.327 -12.170 1.00 67.12 92 PRO A N 1
ATOM 678 C CA . PRO A 1 92 ? -20.820 -31.886 -12.253 1.00 67.12 92 PRO A CA 1
ATOM 679 C C . PRO A 1 92 ? -21.624 -32.279 -11.006 1.00 67.12 92 PRO A C 1
ATOM 681 O O . PRO A 1 92 ? -21.298 -33.317 -10.381 1.00 67.12 92 PRO A O 1
#

Radius of gyration: 17.85 Å; chains: 1; bounding box: 37×48×34 Å

Foldseek 3Di:
DDPDPDQDLVNLLVVLQVQLVVLQVVLVVCVVVVHPCSVVSNVSSVVSNVCSVPPSVVSVVVVVVVVVVVVVVVVVVVVVVVVVCCCVPVPD

Sequence (92 aa):
MIEPREYTDKDRRAFGLVLGGLLMGAAYLQARKGRPVWPVLAALGALSALAAAVLPGLLAPVLAAWMRVALVLAAVNAFLLMGLLYVLVMTP

pLDDT: mean 88.52, std 9.44, range [41.53, 96.88]